Protein AF-A0A0D0DSC2-F1 (afdb_monomer)

pLDDT: mean 91.61, std 5.24, range [56.97, 96.88]

Solvent-accessible surface area (backbone atoms only — not comparable to full-atom values): 7451 Å² total; per-residue (Å²): 110,70,61,59,52,49,54,56,54,43,40,74,76,43,92,60,49,69,66,63,44,51,52,43,31,50,52,54,46,22,72,75,48,84,66,46,76,81,54,71,69,42,50,53,48,14,50,30,48,68,70,70,48,92,82,87,85,90,75,65,89,89,72,58,80,68,53,33,71,54,42,36,41,62,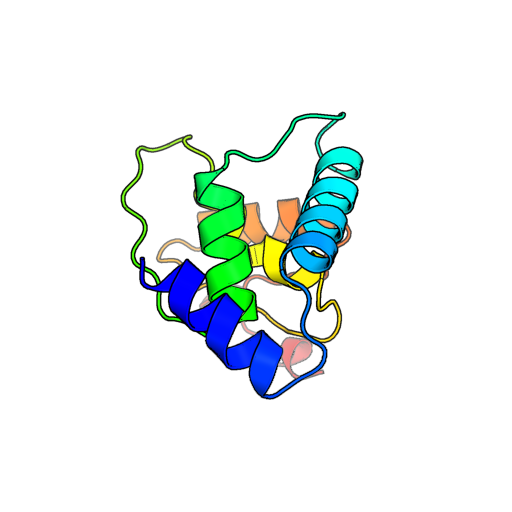66,40,69,90,59,86,79,88,84,89,73,95,44,72,72,58,37,46,52,48,21,52,53,36,41,75,68,73,41,95,53,77,55,79,46,99,84,62,65,53,82,80,75,80,114

Foldseek 3Di:
DVLVVLQVVCVVVDVDDLVVLLVLLQVLVCVQPVRDGD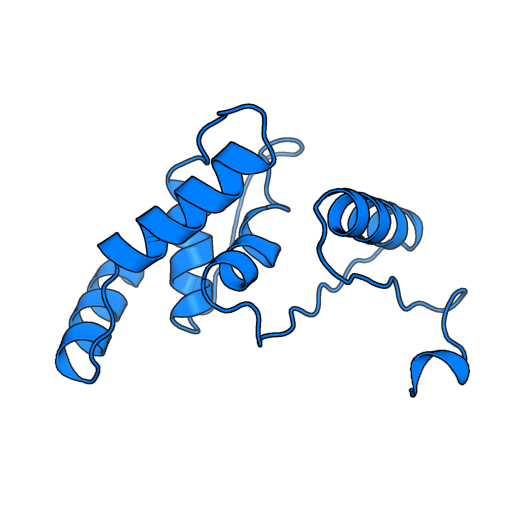DPVLSSLLSCVLSVHDDDDDDDPPNCPLNSQCSVCSSVVVDDGDDDDDDQVVQVVSCVVCVVSVRHGDRDDPVPDDPVVVD

Sequence (119 aa):
RILQTACEDVKKKTKYDSKATQDIICKEFHAWFNNHIPYDWQLDVAEALVLRLDCLVIAGTGAGKTMPFIMPLFAEPSKHVLIISLLNTLEEDQARRFNEMGLCAVAVNGETYSDALHK

Organism: NCBI:txid930991

Structure (mmCIF, N/CA/C/O backbone):
data_AF-A0A0D0DSC2-F1
#
_entry.id   AF-A0A0D0DSC2-F1
#
loop_
_atom_site.group_PDB
_atom_site.id
_atom_site.type_symbol
_atom_site.label_atom_id
_atom_site.label_alt_id
_atom_site.label_comp_id
_atom_site.label_asym_id
_atom_site.label_entity_id
_atom_site.label_seq_id
_atom_site.pdbx_PDB_ins_code
_atom_site.Cartn_x
_atom_site.Cartn_y
_atom_site.Cartn_z
_atom_site.occupancy
_atom_site.B_iso_or_equiv
_atom_site.auth_seq_id
_atom_site.auth_comp_id
_atom_site.auth_asym_id
_atom_site.auth_atom_id
_atom_site.pdbx_PDB_model_num
ATOM 1 N N . ARG A 1 1 ? -9.459 15.902 11.773 1.00 72.25 1 ARG A N 1
ATOM 2 C CA . ARG A 1 1 ? -10.873 16.344 11.922 1.00 72.25 1 ARG A CA 1
ATOM 3 C C . ARG A 1 1 ? -11.798 15.645 10.925 1.00 72.25 1 ARG A C 1
ATOM 5 O O . ARG A 1 1 ? -12.742 15.038 11.388 1.00 72.25 1 ARG A O 1
ATOM 12 N N . ILE A 1 2 ? -11.520 15.661 9.612 1.00 89.25 2 ILE A N 1
ATOM 13 C CA . ILE A 1 2 ? -12.370 14.983 8.606 1.00 89.25 2 ILE A CA 1
ATOM 14 C C . ILE A 1 2 ? -12.422 13.462 8.825 1.00 89.25 2 ILE A C 1
ATOM 16 O O . ILE A 1 2 ? -13.512 12.919 8.963 1.00 89.25 2 ILE A O 1
ATOM 20 N N . LEU A 1 3 ? -11.260 12.804 8.939 1.00 90.44 3 LEU A N 1
ATOM 21 C CA . LEU A 1 3 ? -11.182 11.355 9.169 1.00 90.44 3 LEU A CA 1
ATOM 22 C C . LEU A 1 3 ? -11.948 10.927 10.428 1.00 90.44 3 LEU A C 1
ATOM 24 O O . LEU A 1 3 ? -12.836 10.092 10.356 1.00 90.44 3 LEU A O 1
ATOM 28 N N . GLN A 1 4 ? -11.677 11.577 11.561 1.00 90.25 4 GLN A N 1
ATOM 29 C CA . GLN A 1 4 ? -12.362 11.287 12.822 1.00 90.25 4 GLN A CA 1
ATOM 30 C C . GLN A 1 4 ? -13.891 11.415 12.711 1.00 90.25 4 GLN A C 1
ATOM 32 O O . GLN A 1 4 ? -14.612 10.526 13.158 1.00 90.25 4 GLN A O 1
ATOM 37 N N . THR A 1 5 ? -14.394 12.482 12.079 1.00 90.69 5 THR A N 1
ATOM 38 C CA . THR A 1 5 ? -15.836 12.650 11.847 1.00 90.69 5 THR A CA 1
ATOM 39 C C . THR A 1 5 ? -16.399 11.533 10.966 1.00 90.69 5 THR A C 1
ATOM 41 O O . THR A 1 5 ? -17.461 10.994 11.271 1.00 90.69 5 THR A O 1
ATOM 44 N N . ALA A 1 6 ? -15.677 11.123 9.920 1.00 90.81 6 ALA A N 1
ATOM 45 C CA . ALA A 1 6 ? -16.088 10.001 9.081 1.00 90.81 6 ALA A CA 1
ATOM 46 C C . ALA A 1 6 ? -16.134 8.678 9.866 1.00 90.81 6 ALA A C 1
ATOM 48 O O . ALA A 1 6 ? -17.128 7.957 9.770 1.00 90.81 6 ALA A O 1
ATOM 49 N N . CYS A 1 7 ? -15.126 8.386 10.697 1.00 89.56 7 CYS A N 1
ATOM 50 C CA . CYS A 1 7 ? -15.121 7.204 11.562 1.00 89.56 7 CYS A CA 1
ATOM 51 C C . CYS A 1 7 ? -16.340 7.191 12.497 1.00 89.56 7 CYS A C 1
ATOM 53 O O . CYS A 1 7 ? -17.023 6.173 12.622 1.00 89.56 7 CYS A O 1
ATOM 55 N N . GLU A 1 8 ? -16.648 8.326 13.131 1.00 89.69 8 GLU A N 1
ATOM 56 C CA . GLU A 1 8 ? -17.802 8.469 14.024 1.00 89.69 8 GLU A CA 1
ATOM 57 C C . GLU A 1 8 ? -19.137 8.270 13.295 1.00 89.69 8 GLU A C 1
ATOM 59 O O . GLU A 1 8 ? -20.042 7.619 13.822 1.00 89.69 8 GLU A O 1
ATOM 64 N N . ASP A 1 9 ? -19.275 8.799 12.081 1.00 89.75 9 ASP A N 1
ATOM 65 C CA . ASP A 1 9 ? -20.503 8.679 11.297 1.00 89.75 9 ASP A CA 1
ATOM 66 C C . ASP A 1 9 ? -20.714 7.269 10.743 1.00 89.75 9 ASP A C 1
ATOM 68 O O . ASP A 1 9 ? -21.840 6.760 10.751 1.00 89.75 9 ASP A O 1
ATOM 72 N N . VAL A 1 10 ? -19.646 6.604 10.301 1.00 88.25 10 VAL A N 1
ATOM 73 C CA . VAL A 1 10 ? -19.714 5.228 9.797 1.00 88.25 10 VAL A CA 1
ATOM 74 C C . VAL A 1 10 ? -19.963 4.245 10.940 1.00 88.25 10 VAL A C 1
ATOM 76 O O . VAL A 1 10 ? -20.775 3.333 10.770 1.00 88.25 10 VAL A O 1
ATOM 79 N N . LYS A 1 11 ? -19.393 4.475 12.131 1.00 88.25 11 LYS A N 1
ATOM 80 C CA . LYS A 1 11 ? -19.680 3.689 13.345 1.00 88.25 11 LYS A CA 1
ATOM 81 C C . LYS A 1 11 ? -21.153 3.751 13.769 1.00 88.25 11 LYS A C 1
ATOM 83 O O . LYS A 1 11 ? -21.673 2.793 14.329 1.00 88.25 11 LYS A O 1
ATOM 88 N N . LYS A 1 12 ? -21.853 4.860 13.502 1.00 86.38 12 LYS A N 1
ATOM 89 C CA . LYS A 1 12 ? -23.301 4.981 13.772 1.00 86.38 12 LYS A CA 1
ATOM 90 C C . LYS A 1 12 ? -24.157 4.234 12.745 1.00 86.38 12 LYS A C 1
ATOM 92 O O . LYS A 1 12 ? -25.252 3.789 13.072 1.00 86.38 12 LYS A O 1
ATOM 97 N N . LYS A 1 13 ? -23.687 4.142 11.497 1.00 84.44 13 LYS A N 1
ATOM 98 C CA . LYS A 1 13 ? -24.442 3.586 10.357 1.00 84.44 13 LYS A CA 1
ATOM 99 C C . LYS A 1 13 ? -24.158 2.105 10.105 1.00 84.44 13 LYS A C 1
ATOM 101 O O . LYS A 1 13 ? -24.951 1.427 9.461 1.00 84.44 13 LYS A O 1
ATOM 106 N N . THR A 1 14 ? -23.018 1.612 10.574 1.00 85.25 14 THR A N 1
ATOM 107 C CA . THR A 1 14 ? -22.492 0.273 10.290 1.00 85.25 14 THR A CA 1
ATOM 108 C C . THR A 1 14 ? -21.801 -0.297 11.532 1.00 85.25 14 THR A C 1
ATOM 110 O O . THR A 1 14 ? -21.632 0.400 12.526 1.00 85.25 14 THR A O 1
ATOM 113 N N . LYS A 1 15 ? -21.350 -1.556 11.478 1.00 83.50 15 LYS A N 1
ATOM 114 C CA . LYS A 1 15 ? -20.508 -2.162 12.528 1.00 83.50 15 LYS A CA 1
ATOM 115 C C . LYS A 1 15 ? -19.010 -1.851 12.364 1.00 83.50 15 LYS A C 1
ATOM 117 O O . LYS A 1 15 ? -18.186 -2.596 12.882 1.00 83.50 15 LYS A O 1
ATOM 122 N N . TYR A 1 16 ? -18.653 -0.815 11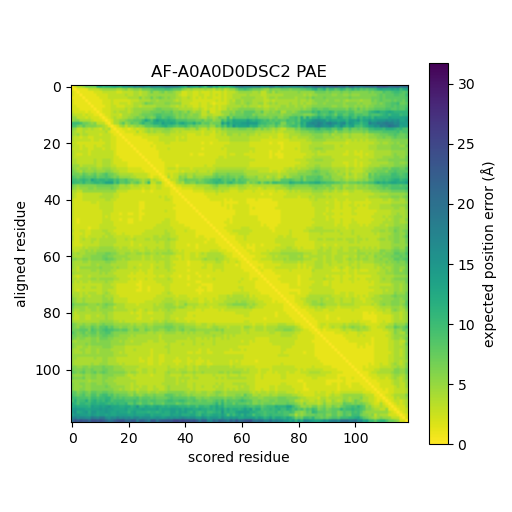.605 1.00 89.06 16 TYR A N 1
ATOM 123 C CA . TYR A 1 16 ? -17.257 -0.446 11.387 1.00 89.06 16 TYR A CA 1
ATOM 124 C C . TYR A 1 16 ? -16.564 -0.080 12.704 1.00 89.06 16 TYR A C 1
ATOM 126 O O . TYR A 1 16 ? -17.082 0.716 13.493 1.00 89.06 16 TYR A O 1
ATOM 134 N N . ASP A 1 17 ? -15.373 -0.639 12.903 1.00 91.62 17 ASP A N 1
ATOM 135 C CA . ASP A 1 17 ? -14.497 -0.343 14.028 1.00 91.62 17 ASP A CA 1
ATOM 136 C C . ASP A 1 17 ? -13.134 0.116 13.500 1.00 91.62 17 ASP A C 1
ATOM 138 O O . ASP A 1 17 ? -12.364 -0.660 12.928 1.00 91.62 17 ASP A O 1
ATOM 142 N N . SER A 1 18 ? -12.865 1.403 13.706 1.00 91.88 18 SER A N 1
ATOM 143 C CA . SER A 1 18 ? -11.614 2.066 13.341 1.00 91.88 18 SER A CA 1
ATOM 144 C C . SER A 1 18 ? -10.405 1.381 13.974 1.00 91.88 18 SER A C 1
ATOM 146 O O . SER A 1 18 ? -9.427 1.076 13.293 1.00 91.88 18 SER A O 1
ATOM 148 N N . LYS A 1 19 ? -10.498 1.039 15.265 1.00 92.69 19 LYS A N 1
ATOM 149 C CA . LYS A 1 19 ? -9.373 0.463 15.997 1.00 92.69 19 LYS A CA 1
ATOM 150 C C . LYS A 1 19 ? -9.070 -0.946 15.505 1.00 92.69 19 LYS A C 1
ATOM 152 O O . LYS A 1 19 ? -7.918 -1.249 15.216 1.00 92.69 19 LYS A O 1
ATOM 157 N N . ALA A 1 20 ? -10.105 -1.765 15.327 1.00 93.38 20 ALA A N 1
ATOM 158 C CA . ALA A 1 20 ? -9.940 -3.109 14.781 1.00 93.38 20 ALA A CA 1
ATOM 159 C C . ALA A 1 20 ? -9.347 -3.083 13.361 1.00 93.38 20 ALA A C 1
ATOM 161 O O . ALA A 1 20 ? -8.476 -3.890 13.043 1.00 93.38 20 ALA A O 1
ATOM 162 N N . THR A 1 21 ? -9.778 -2.134 12.523 1.00 93.81 21 THR A N 1
ATOM 163 C CA . THR A 1 21 ? -9.258 -1.963 11.157 1.00 93.81 21 THR A CA 1
ATOM 164 C C . THR A 1 21 ? -7.778 -1.582 11.170 1.00 93.81 21 THR A C 1
ATOM 166 O O . THR A 1 21 ? -6.972 -2.228 10.500 1.00 93.81 21 THR A O 1
ATOM 169 N N . GLN A 1 22 ? -7.394 -0.586 11.973 1.00 94.12 22 GLN A N 1
ATOM 170 C CA . GLN A 1 22 ? -5.991 -0.194 12.125 1.00 94.12 22 GLN A CA 1
ATOM 171 C C . GLN A 1 22 ? -5.133 -1.331 12.696 1.00 94.12 22 GLN A C 1
ATOM 173 O O . GLN A 1 22 ? -4.017 -1.539 12.230 1.00 94.12 22 GLN A O 1
ATOM 178 N N . ASP A 1 23 ? -5.645 -2.100 13.660 1.00 94.88 23 ASP A N 1
ATOM 179 C CA . ASP A 1 23 ? -4.914 -3.224 14.252 1.00 94.88 23 ASP A CA 1
ATOM 180 C C . ASP A 1 23 ? -4.655 -4.340 13.222 1.00 94.88 23 ASP A C 1
ATOM 182 O O . ASP A 1 23 ? -3.559 -4.905 13.200 1.00 94.88 23 ASP A O 1
ATOM 186 N N . ILE A 1 24 ? -5.612 -4.616 12.323 1.00 94.75 24 ILE A N 1
ATOM 187 C CA . ILE A 1 24 ? -5.417 -5.539 11.191 1.00 94.75 24 ILE A CA 1
ATOM 188 C C . ILE A 1 24 ? -4.329 -5.010 10.251 1.00 94.75 24 ILE A C 1
ATOM 190 O O . ILE A 1 24 ? -3.380 -5.734 9.955 1.00 94.75 24 ILE A O 1
ATOM 194 N N . ILE A 1 25 ? -4.424 -3.744 9.828 1.00 94.69 25 ILE A N 1
ATOM 195 C CA . ILE A 1 25 ? -3.441 -3.125 8.924 1.00 94.69 25 ILE A CA 1
ATOM 196 C C . ILE A 1 25 ? -2.037 -3.172 9.537 1.00 94.69 25 ILE A C 1
ATOM 198 O O . ILE A 1 25 ? -1.086 -3.576 8.870 1.00 94.69 25 ILE A O 1
ATOM 202 N N . CYS A 1 26 ? -1.902 -2.807 10.813 1.00 94.25 26 CYS A N 1
ATOM 203 C CA . CYS A 1 26 ? -0.640 -2.864 11.542 1.00 94.25 26 CYS A CA 1
ATOM 204 C C . CYS A 1 26 ? -0.097 -4.289 11.627 1.00 94.25 26 CYS A C 1
ATOM 206 O O . CYS A 1 26 ? 1.091 -4.501 11.401 1.00 94.25 26 CYS A O 1
ATOM 208 N N . LYS A 1 27 ? -0.937 -5.274 11.960 1.00 93.50 27 LYS A N 1
ATOM 209 C CA . LYS A 1 27 ? -0.521 -6.676 12.058 1.00 93.50 27 LYS A CA 1
ATOM 210 C C . LYS A 1 27 ? 0.051 -7.181 10.732 1.00 93.50 27 LYS A C 1
ATOM 212 O O . LYS A 1 27 ? 1.141 -7.748 10.732 1.00 93.50 27 LYS A O 1
ATOM 217 N N . GLU A 1 28 ? -0.657 -6.951 9.630 1.00 92.25 28 GLU A N 1
ATOM 218 C CA . GLU A 1 28 ? -0.191 -7.360 8.303 1.00 92.25 28 GLU A CA 1
ATOM 219 C C . GLU A 1 28 ? 1.081 -6.596 7.912 1.00 92.25 28 GLU A C 1
ATOM 221 O O . GLU A 1 28 ? 2.053 -7.199 7.465 1.00 92.25 28 GLU A O 1
ATOM 226 N N . PHE A 1 29 ? 1.154 -5.288 8.180 1.00 92.50 29 PHE A N 1
ATOM 227 C CA . PHE A 1 29 ? 2.367 -4.506 7.935 1.00 92.50 29 PHE A CA 1
ATOM 228 C C . PHE A 1 29 ? 3.587 -5.061 8.690 1.00 92.50 29 PHE A C 1
ATOM 230 O O . PHE A 1 29 ? 4.647 -5.249 8.093 1.00 92.50 29 PHE A O 1
ATOM 237 N N . HIS A 1 30 ? 3.450 -5.379 9.981 1.00 91.50 30 HIS A N 1
ATOM 238 C CA . HIS A 1 30 ? 4.547 -5.949 10.769 1.00 91.50 30 HIS A CA 1
ATOM 239 C C . HIS A 1 30 ? 5.077 -7.256 10.175 1.00 91.50 30 HIS A C 1
ATOM 241 O O . HIS A 1 30 ? 6.294 -7.463 10.165 1.00 91.50 30 HIS A O 1
ATOM 247 N N . ALA A 1 31 ? 4.179 -8.110 9.670 1.00 88.31 31 ALA A N 1
ATOM 248 C CA . ALA A 1 31 ? 4.538 -9.387 9.065 1.00 88.31 31 ALA A CA 1
ATOM 249 C C . ALA A 1 31 ? 5.424 -9.207 7.821 1.00 88.31 31 ALA A C 1
ATOM 251 O O . ALA A 1 31 ? 6.365 -9.973 7.627 1.00 88.31 31 ALA A O 1
ATOM 252 N N . TRP A 1 32 ? 5.173 -8.166 7.024 1.00 85.38 32 TRP A N 1
ATOM 253 C CA . TRP A 1 32 ? 5.930 -7.891 5.799 1.00 85.38 32 TRP A CA 1
ATOM 254 C C . TRP A 1 32 ? 7.209 -7.077 6.022 1.00 85.38 32 TRP A C 1
ATOM 256 O O . TRP A 1 32 ? 8.166 -7.219 5.263 1.00 85.38 32 TRP A O 1
ATOM 266 N N . PHE A 1 33 ? 7.257 -6.232 7.056 1.00 86.25 33 PHE A N 1
ATOM 267 C CA . PHE A 1 33 ? 8.333 -5.253 7.241 1.00 86.25 33 PHE A CA 1
ATOM 268 C C . PHE A 1 33 ? 9.238 -5.528 8.446 1.00 86.25 33 PHE A C 1
ATOM 270 O O . PHE A 1 33 ? 9.739 -4.583 9.050 1.00 86.25 33 PHE A O 1
ATOM 277 N N . ASN A 1 34 ? 9.504 -6.792 8.791 1.00 85.50 34 ASN A N 1
ATOM 278 C CA . ASN A 1 34 ? 10.422 -7.166 9.882 1.00 85.50 34 ASN A CA 1
ATOM 279 C C . ASN A 1 34 ? 10.099 -6.460 11.214 1.00 85.50 34 ASN A C 1
ATOM 281 O O . ASN A 1 34 ? 10.996 -5.967 11.897 1.00 85.50 34 ASN A O 1
ATOM 285 N N . ASN A 1 35 ? 8.815 -6.396 11.578 1.00 83.88 35 ASN A N 1
ATOM 286 C CA . ASN A 1 35 ? 8.319 -5.701 12.771 1.00 83.88 35 ASN A CA 1
ATOM 287 C C . ASN A 1 35 ? 8.518 -4.172 12.786 1.00 83.88 35 ASN A C 1
ATOM 289 O O . ASN A 1 35 ? 8.381 -3.558 13.844 1.00 83.88 35 ASN A O 1
ATOM 293 N N . HIS A 1 36 ? 8.796 -3.525 11.649 1.00 88.19 36 HIS A N 1
ATOM 294 C CA . HIS A 1 36 ? 8.643 -2.072 11.565 1.00 88.19 36 HIS A CA 1
ATOM 295 C C . HIS A 1 36 ? 7.176 -1.672 11.722 1.00 88.19 36 HIS A C 1
ATOM 297 O O . HIS A 1 36 ? 6.280 -2.387 11.281 1.00 88.19 36 HIS A O 1
ATOM 303 N N . ILE A 1 37 ? 6.954 -0.497 12.303 1.00 91.12 37 ILE A N 1
ATOM 304 C CA . ILE A 1 37 ? 5.628 0.072 12.541 1.00 91.12 37 ILE A CA 1
ATOM 305 C C . ILE A 1 37 ? 5.355 1.106 11.436 1.00 91.12 37 ILE A C 1
ATOM 307 O O . ILE A 1 37 ? 6.260 1.884 11.112 1.00 91.12 37 ILE A O 1
ATOM 311 N N . PRO A 1 38 ? 4.150 1.137 10.841 1.00 94.50 38 PRO A N 1
ATOM 312 C CA . PRO A 1 38 ? 3.792 2.193 9.902 1.00 94.50 38 PRO A CA 1
ATOM 313 C C . PRO A 1 38 ? 3.709 3.544 10.624 1.00 94.50 38 PRO A C 1
ATOM 315 O O . PRO A 1 38 ? 3.357 3.613 11.799 1.00 94.50 38 PRO A O 1
ATOM 318 N N . TYR A 1 39 ? 4.012 4.637 9.927 1.00 95.38 39 TYR A N 1
ATOM 319 C CA . TYR A 1 39 ? 3.828 5.969 10.503 1.00 95.38 39 TYR A CA 1
ATOM 320 C C . TYR A 1 39 ? 2.340 6.269 10.714 1.00 95.38 39 TYR A C 1
ATOM 322 O O . TYR A 1 39 ? 1.512 5.878 9.892 1.00 95.38 39 TYR A O 1
ATOM 330 N N . ASP A 1 40 ? 2.012 7.060 11.737 1.00 94.88 40 ASP A N 1
ATOM 331 C CA . ASP A 1 40 ? 0.624 7.440 12.046 1.00 94.88 40 ASP A CA 1
ATOM 332 C C . ASP A 1 40 ? -0.107 8.019 10.825 1.00 94.88 40 ASP A C 1
ATOM 334 O O . ASP A 1 40 ? -1.215 7.608 10.498 1.00 94.88 40 ASP A O 1
ATOM 338 N N . TRP A 1 41 ? 0.554 8.893 10.057 1.00 95.44 41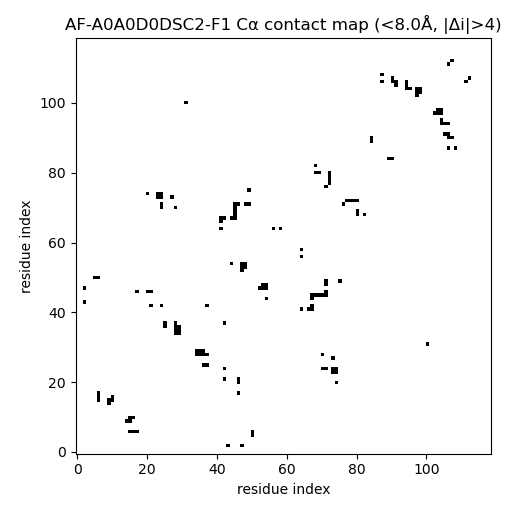 TRP A N 1
ATOM 339 C CA . TRP A 1 41 ? -0.046 9.475 8.854 1.00 95.44 41 TRP A CA 1
ATOM 340 C C . TRP A 1 41 ? -0.296 8.443 7.741 1.00 95.44 41 TRP A C 1
ATOM 342 O O . TRP A 1 41 ? -1.182 8.644 6.913 1.00 95.44 41 TRP A O 1
ATOM 352 N N . GLN A 1 42 ? 0.472 7.347 7.684 1.00 96.88 42 GLN A N 1
ATOM 353 C CA . GLN A 1 42 ? 0.223 6.270 6.722 1.00 96.88 42 GLN A CA 1
ATOM 354 C C . GLN A 1 42 ? -1.037 5.495 7.104 1.00 96.88 42 GLN A C 1
ATOM 356 O O . GLN A 1 42 ? -1.828 5.167 6.220 1.00 96.88 42 GLN A O 1
ATOM 361 N N . LEU A 1 43 ? -1.234 5.250 8.404 1.00 95.88 43 LEU A N 1
ATOM 362 C CA . LEU A 1 43 ? -2.448 4.632 8.936 1.00 95.88 43 LEU A CA 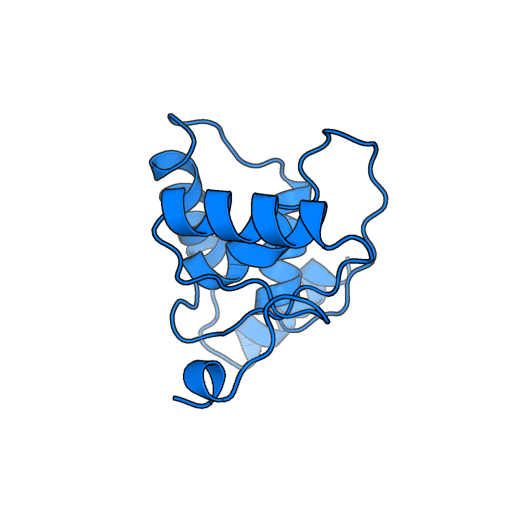1
ATOM 363 C C . LEU A 1 43 ? -3.669 5.524 8.714 1.00 95.88 43 LEU A C 1
ATOM 365 O O . LEU A 1 43 ? -4.685 5.028 8.235 1.00 95.88 43 LEU A O 1
ATOM 369 N N . ASP A 1 44 ? -3.549 6.829 8.968 1.00 95.62 44 ASP A N 1
ATOM 370 C CA . ASP A 1 44 ? -4.630 7.790 8.730 1.00 95.62 44 ASP A CA 1
ATOM 371 C C . ASP A 1 44 ? -5.075 7.786 7.261 1.00 95.62 44 ASP A C 1
ATOM 373 O O . ASP A 1 44 ? -6.269 7.762 6.964 1.00 95.62 44 ASP A O 1
ATOM 377 N N . VAL A 1 45 ? -4.123 7.786 6.320 1.00 96.50 45 VAL A N 1
ATOM 378 C CA . VAL A 1 45 ? -4.437 7.741 4.883 1.00 96.50 45 VAL A CA 1
ATOM 379 C C . VAL A 1 45 ? -5.042 6.392 4.501 1.00 96.50 45 VAL A C 1
ATOM 381 O O . VAL A 1 45 ? -6.041 6.362 3.787 1.00 96.50 45 VAL A O 1
ATOM 384 N N . ALA A 1 46 ? -4.481 5.279 4.979 1.00 96.25 46 ALA A N 1
ATOM 385 C CA . ALA A 1 46 ? -5.021 3.952 4.694 1.00 96.25 46 ALA A CA 1
ATOM 386 C C . ALA A 1 46 ? -6.464 3.809 5.205 1.00 96.25 46 ALA A C 1
ATOM 388 O O . ALA A 1 46 ? -7.338 3.341 4.477 1.00 96.25 46 ALA A O 1
ATOM 389 N N . GLU A 1 47 ? -6.740 4.269 6.425 1.00 95.56 47 GLU A N 1
ATOM 390 C CA . GLU A 1 47 ? -8.085 4.257 6.989 1.00 95.56 47 GLU A CA 1
ATOM 391 C C . GLU A 1 47 ? -9.039 5.174 6.216 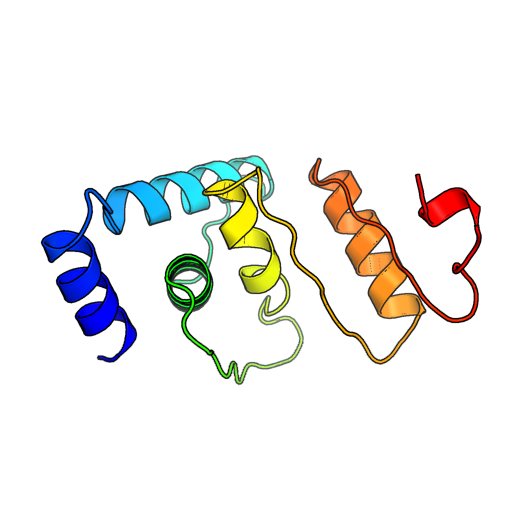1.00 95.56 47 GLU A C 1
ATOM 393 O O . GLU A 1 47 ? -10.168 4.785 5.916 1.00 95.56 47 GLU A O 1
ATOM 398 N N . ALA A 1 48 ? -8.587 6.370 5.835 1.00 95.69 48 ALA A N 1
ATOM 399 C CA . ALA A 1 48 ? -9.384 7.268 5.012 1.00 95.69 48 ALA A CA 1
ATOM 400 C C . ALA A 1 48 ? -9.795 6.608 3.684 1.00 95.69 48 ALA A C 1
ATOM 402 O O . ALA A 1 48 ? -10.948 6.738 3.270 1.00 95.69 48 ALA A O 1
ATOM 403 N N . LEU A 1 49 ? -8.897 5.841 3.058 1.00 95.31 49 LEU A N 1
ATOM 404 C CA . LEU A 1 49 ? -9.189 5.092 1.834 1.00 95.31 49 LEU A CA 1
ATOM 405 C C . LEU A 1 49 ? -10.176 3.935 2.067 1.00 95.31 49 LEU A C 1
ATOM 407 O O . LEU A 1 49 ? -11.095 3.770 1.264 1.00 95.31 49 LEU A O 1
ATOM 411 N N . VAL A 1 50 ? -10.067 3.192 3.178 1.00 94.19 50 VAL A N 1
ATOM 412 C CA . VAL A 1 50 ? -11.070 2.176 3.588 1.00 94.19 50 VAL A CA 1
ATOM 413 C C . VAL A 1 50 ? -12.456 2.816 3.752 1.00 94.19 50 VAL A C 1
ATOM 415 O O . VAL A 1 50 ? -13.477 2.277 3.319 1.00 94.19 50 VAL A O 1
ATOM 418 N N . LEU A 1 51 ? -12.497 4.028 4.308 1.00 93.38 51 LEU A N 1
ATOM 419 C CA . LEU A 1 51 ? -13.715 4.823 4.471 1.00 93.38 51 LEU A CA 1
ATOM 420 C C . LEU A 1 51 ? -14.170 5.543 3.194 1.00 93.38 51 LEU A C 1
ATOM 422 O O . LEU A 1 51 ? -15.187 6.239 3.223 1.00 93.38 51 LEU A O 1
ATOM 426 N N . ARG A 1 52 ? -13.472 5.336 2.068 1.00 93.00 52 ARG A N 1
ATOM 427 C CA . ARG A 1 52 ? -13.769 5.918 0.748 1.00 93.00 52 ARG A CA 1
ATOM 428 C C . ARG A 1 52 ? -13.730 7.445 0.734 1.00 93.00 52 ARG A C 1
ATOM 430 O O . ARG A 1 52 ? -14.551 8.088 0.081 1.00 93.00 52 ARG A O 1
ATOM 437 N N . LEU A 1 53 ? -12.797 8.019 1.483 1.00 94.81 53 LEU A N 1
ATOM 438 C CA . LEU A 1 53 ? -12.512 9.446 1.479 1.00 94.81 53 LEU A CA 1
ATOM 439 C C . LEU A 1 53 ? -11.392 9.761 0.487 1.00 94.81 53 LEU A C 1
ATOM 441 O O . LEU A 1 53 ? -10.394 9.043 0.415 1.00 94.81 53 LEU A O 1
ATOM 445 N N . ASP A 1 54 ? -11.515 10.893 -0.200 1.00 94.94 54 ASP A N 1
ATOM 446 C CA . ASP A 1 54 ? -10.434 11.416 -1.031 1.00 94.94 54 ASP A CA 1
ATOM 447 C C . ASP A 1 54 ? -9.325 12.022 -0.161 1.00 94.94 54 ASP A C 1
ATOM 449 O O . ASP A 1 54 ? -9.587 12.738 0.812 1.00 94.94 54 ASP A O 1
ATOM 453 N N . CYS A 1 55 ? -8.070 11.753 -0.525 1.00 93.62 55 CYS A N 1
ATOM 454 C CA . CYS A 1 55 ? -6.894 12.164 0.238 1.00 93.62 55 CYS A CA 1
ATOM 455 C C . CYS A 1 55 ? -5.839 12.831 -0.654 1.00 93.62 55 CYS A C 1
ATOM 457 O O . CYS A 1 55 ? -5.500 12.321 -1.719 1.00 93.62 55 CYS A O 1
ATOM 459 N N . LEU A 1 56 ? -5.257 13.935 -0.171 1.00 94.94 56 LEU A N 1
ATOM 460 C CA . LEU A 1 56 ? -4.063 14.562 -0.743 1.00 94.94 56 LEU A CA 1
ATOM 461 C C . LEU A 1 56 ? -2.889 14.374 0.220 1.00 94.94 56 LEU A C 1
ATOM 463 O O . LEU A 1 56 ? -2.910 14.893 1.335 1.00 94.94 56 LEU A O 1
ATOM 467 N N . VAL A 1 57 ? -1.851 13.665 -0.224 1.00 95.44 57 VAL A N 1
ATOM 468 C CA . VAL A 1 57 ? -0.644 13.415 0.575 1.00 95.44 57 VAL A CA 1
ATOM 469 C C . VAL A 1 57 ? 0.516 14.248 0.044 1.00 95.44 57 VAL A C 1
ATOM 471 O O . VAL A 1 57 ? 0.937 14.085 -1.100 1.00 95.44 57 VAL A O 1
ATOM 474 N N . ILE A 1 58 ? 1.079 15.102 0.900 1.00 95.69 58 ILE A N 1
ATOM 475 C CA . ILE A 1 58 ? 2.286 15.882 0.611 1.00 95.69 58 ILE A CA 1
ATOM 476 C C . ILE A 1 58 ? 3.403 15.371 1.520 1.00 95.69 58 ILE A C 1
ATOM 478 O O . ILE A 1 58 ? 3.405 15.626 2.720 1.00 95.69 58 ILE A O 1
ATOM 482 N N . ALA A 1 59 ? 4.355 14.635 0.948 1.00 94.88 59 ALA A N 1
ATOM 483 C CA . ALA A 1 59 ? 5.513 14.125 1.676 1.00 94.88 59 ALA A CA 1
ATOM 484 C C . ALA A 1 59 ? 6.743 14.020 0.764 1.00 94.88 59 ALA A C 1
ATOM 486 O O . ALA A 1 59 ? 6.617 13.828 -0.450 1.00 94.88 59 ALA A O 1
ATOM 487 N N . GLY A 1 60 ? 7.940 14.101 1.349 1.00 95.38 60 GLY A N 1
ATOM 488 C CA . GLY A 1 60 ? 9.213 14.006 0.627 1.00 95.38 60 GLY A CA 1
ATOM 489 C C . GLY A 1 60 ? 9.461 12.638 -0.024 1.00 95.38 60 GLY A C 1
ATOM 490 O O . GLY A 1 60 ? 8.786 11.643 0.264 1.00 95.38 60 GLY A O 1
ATOM 491 N N . THR A 1 61 ? 10.412 12.572 -0.955 1.00 92.88 61 THR A N 1
ATOM 492 C CA . THR A 1 61 ? 10.881 11.302 -1.540 1.00 92.88 61 THR A CA 1
ATOM 493 C C . THR A 1 61 ? 11.455 10.396 -0.450 1.00 92.88 61 THR A C 1
ATOM 495 O O . THR A 1 61 ? 12.085 10.877 0.484 1.00 92.88 61 THR A O 1
ATOM 498 N N . GLY A 1 62 ? 11.187 9.091 -0.530 1.00 90.94 62 GLY A N 1
ATOM 499 C CA . GLY A 1 62 ? 11.617 8.124 0.488 1.00 90.94 62 GLY A CA 1
ATOM 500 C C . GLY A 1 62 ? 10.754 8.082 1.755 1.00 90.94 62 GLY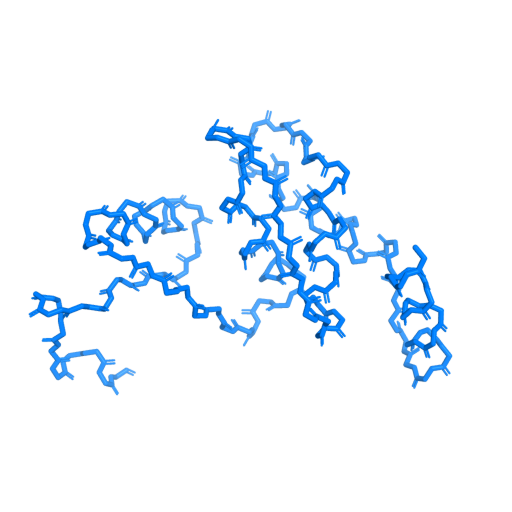 A C 1
ATOM 501 O O . GLY A 1 62 ? 10.893 7.150 2.533 1.00 90.94 62 GLY A O 1
ATOM 502 N N . ALA A 1 63 ? 9.795 8.998 1.931 1.00 93.69 63 ALA A N 1
ATOM 503 C CA . ALA A 1 63 ? 8.933 9.027 3.120 1.00 93.69 63 ALA A CA 1
ATOM 504 C C . ALA A 1 63 ? 7.973 7.824 3.248 1.00 93.69 63 ALA A C 1
ATOM 506 O O . ALA A 1 63 ? 7.312 7.684 4.265 1.00 93.69 63 ALA A O 1
ATOM 507 N N . GLY A 1 64 ? 7.855 6.969 2.225 1.00 93.25 64 GLY A N 1
ATOM 508 C CA . GLY A 1 64 ? 6.962 5.804 2.263 1.00 93.25 64 GLY A CA 1
ATOM 509 C C . GLY A 1 64 ? 5.540 6.064 1.753 1.00 93.25 64 GLY A C 1
ATOM 510 O O . GLY A 1 64 ? 4.609 5.371 2.153 1.00 93.25 64 GLY A O 1
ATOM 511 N N . LYS A 1 65 ? 5.354 7.035 0.846 1.00 94.94 65 LYS A N 1
ATOM 512 C CA . LYS A 1 65 ? 4.049 7.368 0.230 1.00 94.94 65 LYS A CA 1
ATOM 513 C C . LYS A 1 65 ? 3.366 6.204 -0.495 1.00 94.94 65 LYS A C 1
ATOM 515 O O . LYS A 1 65 ? 2.158 6.236 -0.669 1.00 94.94 65 LYS A O 1
ATOM 520 N N . THR A 1 66 ? 4.128 5.203 -0.928 1.00 93.19 66 THR A N 1
ATOM 521 C CA . THR A 1 66 ? 3.600 4.048 -1.663 1.00 93.19 66 THR A CA 1
ATOM 522 C C . THR A 1 66 ? 2.734 3.146 -0.787 1.00 93.19 66 THR A C 1
ATOM 524 O O . THR A 1 66 ? 1.747 2.599 -1.261 1.00 93.19 66 THR A O 1
ATOM 527 N N . MET A 1 67 ? 3.083 2.997 0.494 1.00 93.12 67 MET A N 1
ATOM 528 C CA . MET A 1 67 ? 2.427 2.028 1.373 1.00 93.12 67 MET A CA 1
ATOM 529 C C . MET A 1 67 ? 0.940 2.311 1.620 1.00 93.12 67 MET A C 1
ATOM 531 O O . MET A 1 67 ? 0.150 1.373 1.496 1.00 93.12 67 MET A O 1
ATOM 535 N N . PRO A 1 68 ? 0.522 3.563 1.882 1.00 95.38 68 PRO A N 1
ATOM 536 C CA . PRO A 1 68 ? -0.892 3.875 2.058 1.00 95.38 68 PRO A CA 1
ATOM 537 C C . PRO A 1 68 ? -1.810 3.456 0.904 1.00 95.38 68 PRO A C 1
ATOM 539 O O . PRO A 1 68 ? -2.981 3.209 1.158 1.00 95.38 68 PRO A O 1
ATOM 542 N N . PHE A 1 69 ? -1.318 3.330 -0.338 1.00 93.62 69 PHE A N 1
ATOM 543 C CA . PHE A 1 69 ? -2.155 2.881 -1.459 1.00 93.62 69 PHE A CA 1
ATOM 544 C C . PHE A 1 69 ? -2.618 1.429 -1.313 1.00 93.62 69 PHE A C 1
ATOM 546 O O . PHE A 1 69 ? -3.741 1.111 -1.689 1.00 93.62 69 PHE A O 1
ATOM 553 N N . ILE A 1 70 ? -1.766 0.552 -0.774 1.00 94.75 70 ILE A N 1
ATOM 554 C CA . ILE A 1 70 ? -2.028 -0.894 -0.706 1.00 94.75 70 ILE A CA 1
ATOM 555 C C . ILE A 1 70 ? -2.473 -1.368 0.678 1.00 94.75 70 ILE A C 1
ATOM 557 O O . ILE A 1 70 ? -3.108 -2.410 0.780 1.00 94.75 70 ILE A O 1
ATOM 561 N N . MET A 1 71 ? -2.201 -0.603 1.740 1.00 95.44 71 MET A N 1
ATOM 562 C CA . MET A 1 71 ? -2.627 -0.931 3.107 1.00 95.44 71 MET A CA 1
ATOM 563 C C . MET A 1 71 ? -4.134 -1.227 3.258 1.00 95.44 71 MET A C 1
ATOM 565 O O . MET A 1 71 ? -4.460 -2.133 4.024 1.00 95.44 71 MET A O 1
ATOM 569 N N . PRO A 1 72 ? -5.063 -0.565 2.533 1.00 95.19 72 PRO A N 1
ATOM 570 C CA . PRO A 1 72 ? -6.480 -0.935 2.566 1.00 95.19 72 PRO A CA 1
ATOM 571 C C . PRO A 1 72 ? -6.752 -2.397 2.181 1.00 95.19 72 PRO A C 1
ATOM 573 O O . PRO A 1 72 ? -7.669 -3.010 2.723 1.00 95.19 72 PRO A O 1
ATOM 576 N N . LEU A 1 73 ? -5.930 -2.994 1.307 1.00 95.12 73 LEU A N 1
ATOM 577 C CA . LEU A 1 73 ? -6.062 -4.399 0.900 1.00 95.12 73 LEU A CA 1
ATOM 578 C C . LEU A 1 73 ? -5.779 -5.376 2.047 1.00 95.12 73 LEU A C 1
ATOM 580 O O . LEU A 1 73 ? -6.239 -6.512 1.999 1.00 95.12 73 LEU A O 1
ATOM 584 N N . PHE A 1 74 ? -5.067 -4.949 3.092 1.00 93.12 74 PHE A N 1
ATOM 585 C CA . PHE A 1 74 ? -4.829 -5.778 4.275 1.00 93.12 74 PHE A CA 1
ATOM 586 C C . PHE A 1 74 ? -6.108 -5.968 5.101 1.00 93.12 74 PHE A C 1
ATOM 588 O O . PHE A 1 74 ? -6.337 -7.042 5.650 1.00 93.12 74 PHE A O 1
ATOM 595 N N . ALA A 1 75 ? -6.961 -4.941 5.164 1.00 91.94 75 ALA A N 1
ATOM 596 C CA . ALA A 1 75 ? -8.255 -5.009 5.841 1.00 91.94 75 ALA A CA 1
ATOM 597 C C . ALA A 1 75 ? -9.381 -5.509 4.917 1.00 91.94 75 ALA A C 1
ATOM 599 O O . ALA A 1 75 ? -10.308 -6.180 5.372 1.00 91.94 75 ALA A O 1
ATOM 600 N N . GLU A 1 76 ? -9.303 -5.209 3.619 1.00 92.06 76 GLU A N 1
ATOM 601 C CA . GLU A 1 76 ? -10.303 -5.580 2.618 1.00 92.06 76 GLU A CA 1
ATOM 602 C C . GLU A 1 76 ? -9.671 -6.331 1.423 1.00 92.06 76 GLU A C 1
ATOM 604 O O . GLU A 1 76 ? -9.660 -5.817 0.302 1.00 92.06 76 GLU A O 1
ATOM 609 N N . PRO A 1 77 ? -9.201 -7.583 1.598 1.00 90.94 77 PRO A N 1
ATOM 610 C CA . PRO A 1 77 ? -8.443 -8.318 0.571 1.00 90.94 77 PRO A CA 1
ATOM 611 C C . PRO A 1 77 ? -9.241 -8.673 -0.694 1.00 90.94 77 PRO A C 1
ATOM 613 O O . PRO A 1 77 ? -8.677 -9.130 -1.679 1.00 90.94 77 PRO A O 1
ATOM 616 N N . SER A 1 78 ? -10.562 -8.469 -0.683 1.00 91.31 78 SER A N 1
ATOM 617 C CA . SER A 1 78 ? -11.426 -8.640 -1.863 1.00 91.31 78 SER A CA 1
ATOM 618 C C . SER A 1 78 ? -11.469 -7.411 -2.780 1.00 91.31 78 SER A C 1
ATOM 620 O O . SER A 1 78 ? -12.100 -7.446 -3.840 1.00 91.31 78 SER A O 1
ATOM 622 N N . LYS A 1 79 ? -10.861 -6.294 -2.368 1.00 91.50 79 LYS A N 1
ATOM 623 C CA . LYS A 1 79 ? -10.819 -5.050 -3.140 1.00 91.50 79 LYS A CA 1
ATOM 624 C C . LYS A 1 79 ? -9.652 -5.055 -4.117 1.00 91.50 79 LYS A C 1
ATOM 626 O O . LYS A 1 79 ? -8.722 -5.841 -4.009 1.00 91.50 79 LYS A O 1
ATOM 631 N N . HIS A 1 80 ? -9.725 -4.136 -5.070 1.00 93.19 80 HIS A N 1
ATOM 632 C CA . HIS A 1 80 ? -8.667 -3.878 -6.035 1.00 93.19 80 HIS A CA 1
ATOM 633 C C . HIS A 1 80 ? -8.259 -2.410 -5.924 1.00 93.19 80 HIS A C 1
ATOM 635 O O . HIS A 1 80 ? -9.112 -1.548 -5.696 1.00 93.19 80 HIS A O 1
ATOM 641 N N . VAL A 1 81 ? -6.968 -2.134 -6.097 1.00 95.19 81 VAL A N 1
ATOM 642 C CA . VAL A 1 81 ? -6.411 -0.778 -6.114 1.00 95.19 81 VAL A CA 1
ATOM 643 C C . VAL A 1 81 ? -5.805 -0.533 -7.488 1.00 95.19 81 VAL A C 1
ATOM 645 O O . VAL A 1 81 ? -4.942 -1.286 -7.930 1.00 95.19 81 VAL A O 1
ATOM 648 N N . LEU A 1 82 ? -6.249 0.533 -8.153 1.00 95.25 82 LEU A N 1
ATOM 649 C CA . LEU A 1 82 ? -5.640 1.029 -9.383 1.00 95.25 82 LEU A CA 1
ATOM 650 C C . LEU A 1 82 ? -4.679 2.164 -9.028 1.00 95.25 82 LEU A C 1
ATOM 652 O O . LEU A 1 82 ? -5.108 3.210 -8.542 1.00 95.25 82 LEU A O 1
ATOM 656 N N . ILE A 1 83 ? -3.389 1.961 -9.287 1.00 95.19 83 ILE A N 1
ATOM 657 C CA . ILE A 1 83 ? -2.358 2.985 -9.111 1.00 95.19 83 ILE A CA 1
ATOM 658 C C . ILE A 1 83 ? -1.976 3.499 -10.494 1.00 95.19 83 ILE A C 1
ATOM 660 O O . ILE A 1 83 ? -1.549 2.727 -11.346 1.00 95.19 83 ILE A O 1
ATOM 664 N N . ILE A 1 84 ? -2.129 4.805 -10.708 1.00 94.44 84 ILE A N 1
ATOM 665 C CA . ILE A 1 84 ? -1.715 5.465 -11.947 1.00 94.44 84 ILE A CA 1
ATOM 666 C C . ILE A 1 84 ? -0.354 6.110 -11.701 1.00 94.44 84 ILE A C 1
ATOM 668 O O . ILE A 1 84 ? -0.204 6.956 -10.816 1.00 94.44 84 ILE A O 1
ATOM 672 N N . SER A 1 85 ? 0.635 5.700 -12.487 1.00 92.50 85 SER A N 1
ATOM 673 C CA . SER A 1 85 ? 1.998 6.221 -12.469 1.00 92.50 85 SER A CA 1
ATOM 674 C C . SER A 1 85 ? 2.330 6.838 -13.831 1.00 92.50 85 SER A C 1
ATOM 676 O O . SER A 1 85 ? 1.627 6.626 -14.812 1.00 92.50 85 SER A O 1
ATOM 678 N N . LEU A 1 86 ? 3.377 7.663 -13.882 1.00 91.81 86 LEU A N 1
ATOM 679 C CA . LEU A 1 86 ? 3.833 8.310 -15.119 1.00 91.81 86 LEU A CA 1
ATOM 680 C C . LEU A 1 86 ? 4.988 7.563 -15.802 1.00 91.81 86 LEU A C 1
ATOM 682 O O . LEU A 1 86 ? 5.369 7.928 -16.910 1.00 91.81 86 LEU A O 1
ATOM 686 N N . LEU A 1 87 ? 5.593 6.579 -15.132 1.00 94.00 87 LEU A N 1
ATOM 687 C CA . LEU A 1 87 ? 6.794 5.887 -15.601 1.00 94.00 87 LEU A CA 1
ATOM 688 C C . LEU A 1 87 ? 6.591 4.372 -15.566 1.00 94.00 87 LEU A C 1
ATOM 690 O O . LEU A 1 87 ? 6.374 3.828 -14.481 1.00 94.00 87 LEU A O 1
ATOM 694 N N . ASN A 1 88 ? 6.784 3.710 -16.713 1.00 93.44 88 ASN A N 1
ATOM 695 C CA . ASN A 1 88 ? 6.724 2.246 -16.845 1.00 93.44 88 ASN A CA 1
ATOM 696 C C . ASN A 1 88 ? 7.620 1.554 -15.804 1.00 93.44 88 ASN A C 1
ATO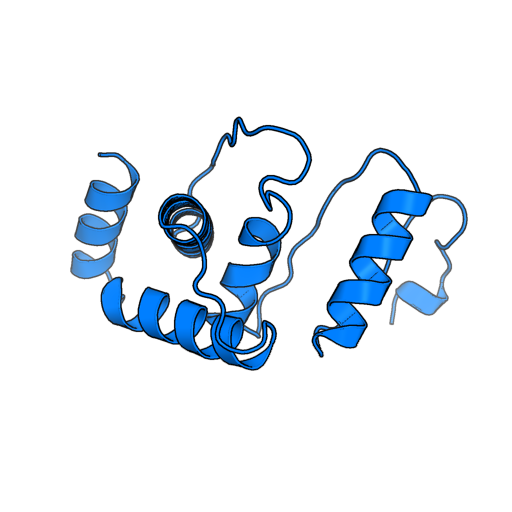M 698 O O . ASN A 1 88 ? 7.182 0.670 -15.076 1.00 93.44 88 ASN A O 1
ATOM 702 N N . THR A 1 89 ? 8.856 2.035 -15.640 1.00 92.75 89 THR A N 1
ATOM 703 C CA . THR A 1 89 ? 9.818 1.473 -14.676 1.00 92.75 89 THR A CA 1
ATOM 704 C C . THR A 1 89 ? 9.353 1.578 -13.223 1.00 92.75 89 THR A C 1
ATOM 706 O O . THR A 1 89 ? 9.680 0.724 -12.400 1.00 92.75 89 THR A O 1
ATOM 709 N N . LEU A 1 90 ? 8.584 2.619 -12.886 1.00 93.12 90 LEU A N 1
ATOM 710 C CA . LEU A 1 90 ? 8.030 2.782 -11.545 1.00 93.12 90 LEU A CA 1
ATOM 711 C C . LEU A 1 90 ? 6.863 1.816 -11.309 1.00 93.12 90 LEU A C 1
ATOM 713 O O . LEU A 1 90 ? 6.728 1.292 -10.207 1.00 93.12 90 LEU A O 1
ATOM 717 N N . GLU A 1 91 ? 6.042 1.571 -12.328 1.00 95.19 91 GLU A N 1
ATOM 718 C CA . GLU A 1 91 ? 4.948 0.595 -12.270 1.00 95.19 91 GLU A CA 1
ATOM 719 C C . GLU A 1 91 ? 5.482 -0.826 -12.105 1.00 95.19 91 GLU A C 1
ATOM 721 O O . GLU A 1 91 ? 4.996 -1.572 -11.258 1.00 95.19 91 GLU A O 1
ATOM 726 N N . GLU A 1 92 ? 6.516 -1.182 -12.869 1.00 94.19 92 GLU A N 1
ATOM 727 C CA . GLU A 1 92 ? 7.174 -2.486 -12.799 1.00 94.19 92 GLU A CA 1
ATOM 728 C C . GLU A 1 92 ? 7.805 -2.739 -11.426 1.00 94.19 92 GLU A C 1
ATOM 730 O O . GLU A 1 92 ? 7.592 -3.805 -10.845 1.00 94.19 92 GLU A O 1
ATOM 735 N N . ASP A 1 93 ? 8.534 -1.762 -10.865 1.00 93.94 93 ASP A N 1
ATOM 736 C CA . ASP A 1 93 ? 9.111 -1.898 -9.520 1.00 93.94 93 ASP A CA 1
ATOM 737 C C . ASP A 1 93 ? 8.023 -2.069 -8.455 1.00 93.94 93 ASP A C 1
ATOM 739 O O . ASP A 1 93 ? 8.138 -2.930 -7.580 1.00 93.94 93 ASP A O 1
ATOM 743 N N . GLN A 1 94 ? 6.945 -1.286 -8.542 1.00 94.31 94 GLN A N 1
ATOM 744 C CA . GLN A 1 94 ? 5.814 -1.397 -7.624 1.00 94.31 94 GLN A CA 1
ATOM 745 C C . GLN A 1 94 ? 5.143 -2.766 -7.730 1.00 94.31 94 GLN A C 1
ATOM 747 O O . GLN A 1 94 ? 5.002 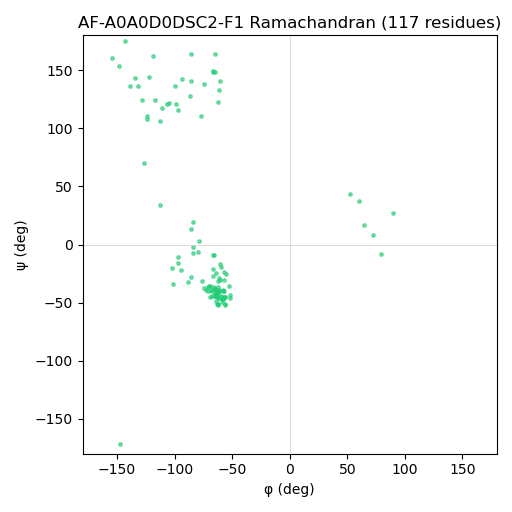-3.444 -6.714 1.00 94.31 94 GLN A O 1
ATOM 752 N N . ALA A 1 95 ? 4.797 -3.210 -8.941 1.00 95.12 95 ALA A N 1
ATOM 753 C CA . ALA A 1 95 ? 4.178 -4.510 -9.163 1.00 95.12 95 ALA A CA 1
ATOM 754 C C . ALA A 1 95 ? 5.071 -5.646 -8.648 1.00 95.12 95 ALA A C 1
ATOM 756 O O . ALA A 1 95 ? 4.597 -6.503 -7.902 1.00 95.12 95 ALA A O 1
ATOM 757 N N . ARG A 1 96 ? 6.373 -5.633 -8.963 1.00 95.94 96 ARG A N 1
ATOM 758 C CA . ARG A 1 96 ? 7.334 -6.628 -8.462 1.00 95.94 96 ARG A CA 1
ATOM 759 C C . ARG A 1 96 ? 7.340 -6.680 -6.934 1.00 95.94 96 ARG A C 1
ATOM 761 O O . ARG A 1 96 ? 7.177 -7.754 -6.363 1.00 95.94 96 ARG A O 1
ATOM 768 N N . ARG A 1 97 ? 7.479 -5.530 -6.270 1.00 93.25 97 ARG A N 1
ATOM 769 C CA . ARG A 1 97 ? 7.535 -5.449 -4.801 1.00 93.25 97 ARG A CA 1
ATOM 770 C C . ARG A 1 97 ? 6.229 -5.875 -4.142 1.00 93.25 97 ARG A C 1
ATOM 772 O O . ARG A 1 97 ? 6.262 -6.524 -3.106 1.00 93.25 97 ARG A O 1
ATOM 779 N N . PHE A 1 98 ? 5.084 -5.545 -4.733 1.00 94.31 98 PHE A N 1
ATOM 780 C CA . PHE A 1 98 ? 3.789 -5.989 -4.220 1.00 94.31 98 PHE A CA 1
ATOM 781 C C . PHE A 1 98 ? 3.618 -7.506 -4.355 1.00 94.31 98 PHE A C 1
ATOM 783 O O . PHE A 1 98 ? 3.160 -8.135 -3.404 1.00 94.31 98 PHE A O 1
ATOM 790 N N . ASN A 1 99 ? 4.075 -8.108 -5.458 1.00 94.62 99 ASN A N 1
ATOM 791 C CA . ASN A 1 99 ? 4.112 -9.568 -5.597 1.00 94.62 99 ASN A CA 1
ATOM 792 C C . ASN A 1 99 ? 5.065 -10.230 -4.589 1.00 94.62 99 ASN A C 1
ATOM 794 O O . ASN A 1 99 ? 4.719 -11.258 -4.011 1.00 94.62 99 ASN A O 1
ATOM 798 N N . GLU A 1 100 ? 6.228 -9.633 -4.312 1.00 92.06 100 GLU A N 1
ATOM 799 C CA . GLU A 1 100 ? 7.136 -10.090 -3.242 1.00 92.06 100 GLU A CA 1
ATOM 800 C C . GLU A 1 100 ? 6.486 -10.011 -1.850 1.00 92.06 100 GLU A C 1
ATOM 802 O O . GLU A 1 100 ? 6.789 -10.821 -0.976 1.00 92.06 100 GLU A O 1
ATOM 807 N N . MET A 1 101 ? 5.545 -9.080 -1.664 1.00 88.38 101 MET A N 1
ATOM 808 C CA . MET A 1 101 ? 4.693 -8.959 -0.476 1.00 88.38 101 MET A CA 1
ATOM 809 C C . MET A 1 101 ? 3.431 -9.840 -0.535 1.00 88.38 101 MET A C 1
ATOM 811 O O . MET A 1 101 ? 2.493 -9.625 0.228 1.00 88.38 101 MET A O 1
ATOM 815 N N . GLY A 1 102 ? 3.350 -10.795 -1.465 1.00 88.75 102 GLY A N 1
ATOM 816 C CA . GLY A 1 102 ? 2.220 -11.722 -1.584 1.00 88.75 102 GLY A CA 1
ATOM 817 C C . GLY A 1 102 ? 0.921 -11.113 -2.127 1.00 88.75 102 GLY A C 1
ATOM 818 O O . GLY A 1 102 ? -0.105 -11.793 -2.130 1.00 88.75 102 GLY A O 1
ATOM 819 N N . LEU A 1 103 ? 0.937 -9.863 -2.598 1.00 91.38 103 LEU A N 1
ATOM 820 C CA . LEU A 1 103 ? -0.199 -9.239 -3.278 1.00 91.38 103 LEU A CA 1
ATOM 821 C C . LEU A 1 103 ? -0.175 -9.585 -4.769 1.00 91.38 103 LEU A C 1
ATOM 823 O O . LEU A 1 103 ? 0.876 -9.553 -5.399 1.00 91.38 103 LEU A O 1
ATOM 827 N N . CYS A 1 104 ? -1.337 -9.834 -5.368 1.00 93.06 104 CYS A N 1
ATOM 828 C CA . CYS A 1 104 ? -1.429 -9.961 -6.821 1.00 93.06 104 CYS A CA 1
ATOM 829 C C . CYS A 1 104 ? -1.396 -8.564 -7.456 1.00 93.06 104 CYS A C 1
ATOM 831 O O . CYS A 1 104 ? -2.339 -7.788 -7.300 1.00 93.06 104 CYS A O 1
ATOM 833 N N . ALA A 1 105 ? -0.303 -8.237 -8.149 1.00 94.94 105 ALA A N 1
ATOM 834 C CA . ALA A 1 105 ? -0.131 -6.947 -8.811 1.00 94.94 105 ALA A CA 1
ATOM 835 C C . ALA A 1 105 ? 0.403 -7.116 -10.236 1.00 94.94 105 ALA A C 1
ATOM 837 O O . ALA A 1 105 ? 1.258 -7.961 -10.499 1.00 94.94 105 ALA A O 1
ATOM 838 N N . VAL A 1 106 ? -0.069 -6.273 -11.153 1.00 94.25 106 VAL A N 1
ATOM 839 C CA . VAL A 1 106 ? 0.366 -6.260 -12.552 1.00 94.25 106 VAL A CA 1
ATOM 840 C C . VAL A 1 106 ? 0.534 -4.821 -13.031 1.00 94.25 106 VAL A C 1
ATOM 842 O O . VAL A 1 106 ? -0.298 -3.966 -12.733 1.00 94.25 106 VAL A O 1
ATOM 845 N N . ALA A 1 107 ? 1.623 -4.550 -13.752 1.00 95.19 107 ALA A N 1
ATOM 846 C CA . ALA A 1 107 ? 1.844 -3.274 -14.424 1.00 95.19 107 ALA A CA 1
ATOM 847 C C . ALA A 1 107 ? 1.186 -3.314 -15.809 1.00 95.19 107 ALA A C 1
ATOM 849 O O . ALA A 1 107 ? 1.429 -4.243 -16.583 1.00 95.19 107 ALA A O 1
ATOM 850 N N . VAL A 1 108 ? 0.360 -2.315 -16.124 1.00 93.56 108 VAL A N 1
ATOM 851 C CA . VAL A 1 108 ? -0.362 -2.219 -17.400 1.00 93.56 108 VAL A CA 1
ATOM 852 C C . VAL A 1 108 ? -0.024 -0.892 -18.063 1.00 93.56 108 VAL A C 1
ATOM 854 O O . VAL A 1 108 ? -0.493 0.157 -17.629 1.00 93.56 108 VAL A O 1
ATOM 857 N N . ASN A 1 109 ? 0.764 -0.947 -19.132 1.00 92.69 109 ASN A N 1
ATOM 858 C CA . ASN A 1 109 ? 1.187 0.223 -19.898 1.00 92.69 109 ASN A CA 1
ATOM 859 C C . ASN A 1 109 ? 1.356 -0.117 -21.386 1.00 92.69 109 ASN A C 1
ATOM 861 O O . ASN A 1 109 ? 0.982 -1.200 -21.837 1.00 92.69 109 ASN A O 1
ATOM 865 N N . GLY A 1 110 ? 1.901 0.825 -22.162 1.00 89.69 110 GLY A N 1
ATOM 866 C CA . GLY A 1 110 ? 2.082 0.670 -23.608 1.00 89.69 110 GLY A CA 1
ATOM 867 C C . GLY A 1 110 ? 2.978 -0.502 -24.029 1.00 89.69 110 GLY A C 1
ATOM 868 O O . GLY A 1 110 ? 2.918 -0.897 -25.189 1.00 89.69 110 GLY A O 1
ATOM 869 N N . GLU A 1 111 ? 3.776 -1.063 -23.117 1.00 89.69 111 GLU A N 1
ATOM 870 C CA . GLU A 1 111 ? 4.677 -2.190 -23.389 1.00 89.69 111 GLU A CA 1
ATOM 871 C C . GLU A 1 111 ? 4.117 -3.529 -22.890 1.00 89.69 111 GLU A C 1
ATOM 873 O O . GLU A 1 111 ? 4.335 -4.560 -23.524 1.00 89.69 111 GLU A O 1
ATOM 878 N N . THR A 1 112 ? 3.375 -3.531 -21.778 1.00 88.19 112 THR A N 1
ATOM 879 C CA . THR A 1 112 ? 2.861 -4.763 -21.154 1.00 88.19 112 THR A CA 1
ATOM 880 C C . THR A 1 112 ? 1.421 -5.102 -21.535 1.00 88.19 112 THR A C 1
ATOM 882 O O . THR A 1 112 ? 0.978 -6.236 -21.323 1.00 88.19 112 THR A O 1
ATOM 885 N N . TYR A 1 113 ? 0.672 -4.149 -22.099 1.00 88.94 113 TYR A N 1
ATOM 886 C CA . TYR A 1 113 ? -0.719 -4.367 -22.483 1.00 88.94 113 TYR A CA 1
ATOM 887 C C . TYR A 1 113 ? -0.847 -5.455 -23.560 1.00 88.94 113 TYR A C 1
ATOM 889 O O . TYR A 1 113 ? -0.286 -5.355 -24.651 1.00 88.94 113 TYR A O 1
ATOM 897 N N . SER A 1 114 ? -1.625 -6.495 -23.259 1.00 87.62 114 SER A N 1
ATOM 898 C CA . SER A 1 114 ? -1.912 -7.603 -24.172 1.00 87.62 114 SER A CA 1
ATOM 899 C C . SER A 1 114 ? -3.252 -8.264 -23.841 1.00 87.62 114 SER A C 1
ATOM 901 O O . SER A 1 114 ? -3.735 -8.162 -22.712 1.00 87.62 114 SER A O 1
ATOM 903 N N . ASP A 1 115 ? -3.825 -9.005 -24.795 1.00 86.94 115 ASP A N 1
ATOM 904 C CA . ASP A 1 115 ? -5.087 -9.748 -24.611 1.00 86.94 115 ASP A CA 1
ATOM 905 C C . ASP A 1 115 ? -5.016 -10.793 -23.482 1.00 86.94 115 ASP A C 1
ATOM 907 O O . ASP A 1 115 ? -6.036 -11.229 -22.947 1.00 86.94 115 ASP A O 1
ATOM 911 N N . ALA A 1 116 ? -3.807 -11.199 -23.079 1.00 80.50 116 ALA A N 1
ATOM 912 C CA . ALA A 1 116 ? -3.609 -12.100 -21.949 1.00 80.50 116 ALA A CA 1
ATOM 913 C C . ALA A 1 116 ? -4.074 -11.492 -20.612 1.00 80.50 116 ALA A C 1
ATOM 915 O O . ALA A 1 116 ? -4.428 -12.246 -19.710 1.00 80.50 116 ALA A O 1
ATOM 916 N N . LEU A 1 117 ? -4.112 -10.158 -20.499 1.00 78.38 117 LEU A N 1
ATOM 917 C CA . LEU A 1 117 ? -4.546 -9.432 -19.300 1.00 78.38 117 LEU A CA 1
ATOM 918 C C . LEU A 1 117 ? -6.072 -9.338 -19.152 1.00 78.38 117 LEU A C 1
ATOM 920 O O . LEU A 1 117 ? -6.550 -8.820 -18.148 1.00 78.38 117 LEU A O 1
ATOM 924 N N . HIS A 1 118 ? -6.852 -9.789 -20.139 1.00 76.00 118 HIS A N 1
ATOM 925 C CA . HIS A 1 118 ? -8.323 -9.743 -20.082 1.00 76.00 118 HIS A CA 1
ATOM 926 C C . HIS A 1 118 ? -8.947 -10.931 -19.330 1.00 76.00 118 HIS A C 1
ATOM 928 O O . HIS A 1 118 ? -10.173 -11.006 -19.238 1.00 76.00 118 HIS A O 1
ATOM 934 N N . LYS A 1 119 ? -8.130 -11.876 -18.854 1.00 56.97 119 LYS A N 1
ATOM 935 C CA . LYS A 1 119 ? -8.555 -13.106 -18.170 1.00 56.97 119 LYS A CA 1
ATOM 936 C C . LYS A 1 119 ? -8.420 -12.985 -16.662 1.00 56.97 119 LYS A C 1
ATOM 938 O O . LYS A 1 119 ? -9.274 -13.592 -15.981 1.00 56.97 119 LYS A O 1
#

Mean predicted aligned error: 4.25 Å

InterPro domains:
  IPR011545 DEAD/DEAH-box helicase domain [PF00270] (42-105)
  IPR027417 P-loop containing nucleoside triphosphate hydrolase [G3DSA:3.40.50.300] (3-119)
  IPR027417 P-loop containing nucleoside triphosphate hydrolase [SSF52540] (17-112)

Secondary structure (DSSP, 8-state):
-HHHHHHHHHHHHS---HHHHHHHHHHHHHHHTTTPPPPHHHHHHHHHHHTT--------TTS-TTHHHHTHHHH-TT-------S-HHHHHHHHHHHHHTT------STTT--GGGG-

Radius of gyration: 15.61 Å; Cα contacts (8 Å, |Δi|>4): 85; chains: 1; bounding box: 36×30×41 Å